Protein AF-A0A838FZT6-F1 (afdb_monomer)

pLDDT: mean 88.84, std 6.39, range [61.28, 96.31]

Structure (mmCIF, N/CA/C/O backbone):
data_AF-A0A838FZT6-F1
#
_entry.id   AF-A0A838FZT6-F1
#
loop_
_atom_site.group_PDB
_atom_site.id
_atom_site.type_symbol
_atom_site.label_atom_id
_atom_site.label_alt_id
_atom_site.label_comp_id
_atom_site.label_asym_id
_atom_site.label_en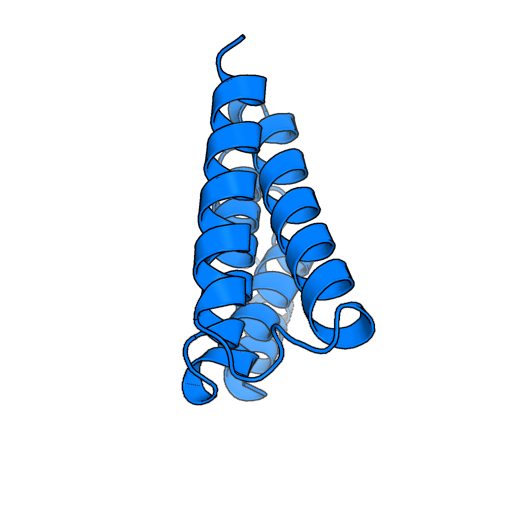tity_id
_atom_site.label_seq_id
_atom_site.pdbx_PDB_ins_code
_atom_site.Cartn_x
_atom_site.Cartn_y
_atom_site.Cartn_z
_atom_site.occupancy
_atom_site.B_iso_or_equiv
_atom_site.auth_seq_id
_atom_site.auth_comp_id
_atom_site.auth_asym_id
_atom_site.auth_atom_id
_atom_site.pdbx_PDB_model_num
ATOM 1 N N . MET A 1 1 ? -17.105 8.173 -11.235 1.00 61.41 1 MET A N 1
ATOM 2 C CA . MET A 1 1 ? -16.132 8.620 -12.259 1.00 61.41 1 MET A CA 1
ATOM 3 C C . MET A 1 1 ? -14.743 8.877 -11.673 1.00 61.41 1 MET A C 1
ATOM 5 O O . MET A 1 1 ? -13.808 8.256 -12.152 1.00 61.41 1 MET A O 1
ATOM 9 N N . ALA A 1 2 ? -14.594 9.664 -10.598 1.00 78.62 2 ALA A N 1
ATOM 10 C CA . ALA A 1 2 ? -13.277 9.983 -10.014 1.00 78.62 2 ALA A CA 1
ATOM 11 C C . ALA A 1 2 ? -12.403 8.764 -9.624 1.00 78.62 2 ALA A C 1
ATOM 13 O O . ALA A 1 2 ? -11.205 8.769 -9.875 1.00 78.62 2 ALA A O 1
ATOM 14 N N . ARG A 1 3 ? -12.995 7.688 -9.076 1.00 85.31 3 ARG A N 1
ATOM 15 C CA . ARG A 1 3 ?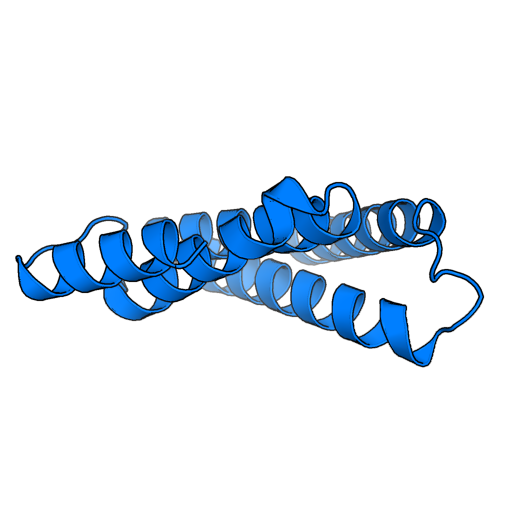 -12.256 6.470 -8.671 1.00 85.31 3 ARG A CA 1
ATOM 16 C C . ARG A 1 3 ? -11.615 5.722 -9.845 1.00 85.31 3 ARG A C 1
ATOM 18 O O . ARG A 1 3 ? -10.492 5.255 -9.728 1.00 85.31 3 ARG A O 1
ATOM 25 N N . TRP A 1 4 ? -12.312 5.644 -10.978 1.00 85.19 4 TRP A N 1
ATOM 26 C CA . TRP A 1 4 ? -11.771 5.036 -12.196 1.00 85.19 4 TRP A CA 1
ATOM 27 C C . TRP A 1 4 ? -10.640 5.879 -12.778 1.00 85.19 4 TRP A C 1
ATOM 29 O O . TRP A 1 4 ? -9.621 5.327 -13.166 1.00 85.19 4 TRP A O 1
ATOM 39 N N . GLY A 1 5 ? -10.778 7.211 -12.751 1.00 89.06 5 GLY A N 1
ATOM 40 C CA . GLY A 1 5 ? -9.690 8.118 -13.120 1.00 89.06 5 GLY A CA 1
ATOM 41 C C . GLY A 1 5 ? -8.437 7.895 -12.270 1.00 89.06 5 GLY A C 1
ATOM 42 O O . GLY A 1 5 ? -7.350 7.761 -12.818 1.00 89.06 5 GLY A O 1
ATOM 43 N N . ALA A 1 6 ? -8.590 7.759 -10.949 1.00 89.19 6 ALA A N 1
ATOM 44 C CA . ALA A 1 6 ? -7.474 7.471 -10.047 1.00 89.19 6 ALA A CA 1
ATOM 45 C C . ALA A 1 6 ? -6.808 6.111 -10.332 1.00 89.19 6 ALA A C 1
ATOM 47 O O . ALA A 1 6 ? -5.584 6.031 -10.338 1.00 89.19 6 ALA A O 1
ATOM 48 N N . LEU A 1 7 ? -7.589 5.063 -10.622 1.00 91.06 7 LEU A N 1
ATOM 49 C CA . LEU A 1 7 ? -7.043 3.759 -11.022 1.00 91.06 7 LEU A CA 1
ATOM 50 C C . LEU A 1 7 ? -6.281 3.821 -12.346 1.00 91.06 7 LEU A C 1
ATOM 52 O O . LEU A 1 7 ? -5.212 3.233 -12.453 1.00 91.06 7 LEU A O 1
ATOM 56 N N . VAL A 1 8 ? -6.800 4.544 -13.340 1.00 93.44 8 VAL A N 1
ATOM 57 C CA . VAL A 1 8 ? -6.114 4.729 -14.629 1.00 93.44 8 VAL A CA 1
ATOM 58 C C . VAL A 1 8 ? -4.802 5.487 -14.439 1.00 93.44 8 VAL A C 1
ATOM 60 O O . VAL A 1 8 ? -3.785 5.085 -14.996 1.00 93.44 8 VAL A O 1
ATOM 63 N N . VAL A 1 9 ? -4.799 6.541 -13.618 1.00 92.44 9 VAL A N 1
ATOM 64 C CA . VAL A 1 9 ? -3.574 7.279 -13.274 1.00 92.44 9 VAL A CA 1
ATOM 65 C C . VAL A 1 9 ? -2.574 6.370 -12.560 1.00 92.44 9 VAL A C 1
ATOM 67 O O . VAL A 1 9 ? -1.401 6.375 -12.917 1.00 92.44 9 VAL A O 1
ATOM 70 N N . ALA A 1 10 ? -3.025 5.551 -11.608 1.00 91.69 10 ALA A N 1
ATOM 71 C CA . ALA A 1 10 ? -2.164 4.593 -10.921 1.00 91.69 10 ALA A CA 1
ATOM 72 C C . ALA A 1 10 ? -1.592 3.535 -11.877 1.00 91.69 10 ALA A C 1
ATOM 74 O O . ALA A 1 10 ? -0.411 3.219 -11.788 1.00 91.69 10 ALA A O 1
ATOM 75 N N . ALA A 1 11 ? -2.389 3.034 -12.824 1.00 92.94 11 ALA A N 1
ATOM 76 C CA . ALA A 1 11 ? -1.929 2.086 -13.838 1.00 92.94 11 ALA A CA 1
ATOM 77 C C . ALA A 1 11 ? -0.898 2.709 -14.777 1.00 92.94 11 ALA A C 1
ATOM 79 O O . ALA A 1 11 ? 0.129 2.095 -15.045 1.00 92.94 11 ALA A O 1
ATOM 80 N N . ALA A 1 12 ? -1.134 3.941 -15.229 1.00 94.00 12 ALA A N 1
ATOM 81 C CA . ALA A 1 12 ? -0.176 4.668 -16.052 1.00 94.00 12 ALA A CA 1
ATOM 82 C C . ALA A 1 12 ? 1.133 4.947 -15.294 1.00 94.00 12 ALA A C 1
ATOM 84 O O . ALA A 1 12 ? 2.210 4.774 -15.857 1.00 94.00 12 ALA A O 1
ATOM 85 N N . ALA A 1 13 ? 1.047 5.338 -14.018 1.00 91.19 13 ALA A N 1
ATOM 86 C CA . ALA A 1 13 ? 2.213 5.578 -13.172 1.00 91.19 13 ALA A CA 1
ATOM 87 C C . ALA A 1 13 ? 3.003 4.290 -12.903 1.00 91.19 13 ALA A C 1
ATOM 89 O O . ALA A 1 13 ? 4.211 4.276 -13.112 1.00 91.19 13 ALA A O 1
ATOM 90 N N . GLY A 1 14 ? 2.331 3.203 -12.512 1.00 89.81 14 GLY A N 1
ATOM 91 C CA . GLY A 1 14 ? 2.967 1.901 -12.302 1.00 89.81 14 GLY A CA 1
ATOM 92 C C . GLY A 1 14 ? 3.638 1.385 -13.575 1.00 89.81 14 GLY A C 1
ATOM 93 O O . GLY A 1 14 ? 4.788 0.969 -13.539 1.00 89.81 14 GLY A O 1
ATOM 94 N N . LEU A 1 15 ? 2.984 1.520 -14.732 1.00 91.75 15 LEU A N 1
ATOM 95 C CA . LEU A 1 15 ? 3.585 1.153 -16.015 1.00 91.75 15 LEU A CA 1
ATOM 96 C C . LEU A 1 15 ? 4.819 2.006 -16.352 1.00 91.75 15 LEU A C 1
ATOM 98 O O . LEU A 1 15 ? 5.792 1.494 -16.900 1.00 91.75 15 LEU A O 1
ATOM 102 N N . ALA A 1 16 ? 4.789 3.306 -16.046 1.00 90.56 16 ALA A N 1
ATOM 103 C CA . ALA A 1 16 ? 5.936 4.189 -16.248 1.00 90.56 16 ALA A CA 1
ATOM 104 C C . ALA A 1 16 ? 7.116 3.823 -15.334 1.00 90.56 16 ALA A C 1
ATOM 106 O O . ALA A 1 16 ? 8.263 3.917 -15.766 1.00 90.56 16 ALA A O 1
ATOM 107 N N . ILE A 1 17 ? 6.828 3.384 -14.107 1.00 88.25 17 ILE A N 1
ATOM 108 C CA . ILE A 1 17 ? 7.817 2.892 -13.143 1.00 88.25 17 ILE A CA 1
ATOM 109 C C . ILE A 1 17 ? 8.459 1.596 -13.648 1.00 88.25 17 ILE A C 1
ATOM 111 O O . ILE A 1 17 ? 9.680 1.538 -13.758 1.00 88.25 17 ILE A O 1
ATOM 115 N N . GLU A 1 18 ? 7.656 0.612 -14.059 1.00 88.62 18 GLU A N 1
ATOM 116 C CA . GLU A 1 18 ? 8.163 -0.659 -14.600 1.00 88.62 18 GLU A CA 1
ATOM 117 C C . GLU A 1 18 ? 8.950 -0.486 -15.896 1.00 88.62 18 GLU A C 1
ATOM 119 O O . GLU A 1 18 ? 9.892 -1.214 -16.181 1.00 88.62 18 GLU A O 1
ATOM 124 N N . ARG A 1 19 ? 8.610 0.517 -16.704 1.00 87.62 19 ARG A N 1
ATOM 125 C CA . ARG A 1 19 ? 9.399 0.838 -17.897 1.00 87.62 19 ARG A CA 1
ATOM 126 C C . ARG A 1 19 ? 10.814 1.322 -17.557 1.00 87.62 19 ARG A C 1
ATOM 128 O O . ARG A 1 19 ? 11.694 1.238 -18.410 1.00 87.62 19 ARG A O 1
ATOM 135 N N . GLY A 1 20 ? 11.010 1.878 -16.363 1.00 83.75 20 GLY A N 1
ATOM 136 C CA . GLY A 1 20 ? 12.306 2.333 -15.866 1.00 83.75 20 GLY A CA 1
ATOM 137 C C . GLY A 1 20 ? 13.115 1.256 -15.143 1.00 83.75 20 GLY A C 1
ATOM 138 O O . GLY A 1 20 ? 14.257 1.536 -14.786 1.00 83.75 20 GLY A O 1
ATOM 139 N N . SER A 1 21 ? 12.549 0.068 -14.914 1.00 81.81 21 SER A N 1
ATOM 140 C CA . SER A 1 21 ? 13.230 -1.044 -14.252 1.00 81.81 21 SER A CA 1
ATOM 141 C C . SER A 1 21 ? 13.949 -1.942 -15.268 1.00 81.81 21 SER A C 1
ATOM 143 O O . SER A 1 21 ? 13.590 -2.013 -16.447 1.00 81.81 21 SER A O 1
ATOM 145 N N . ASP A 1 22 ? 14.969 -2.666 -14.805 1.00 79.31 22 ASP A N 1
ATOM 146 C CA . ASP A 1 22 ? 15.759 -3.576 -15.646 1.00 79.31 22 ASP A CA 1
ATOM 147 C C . ASP A 1 22 ? 14.945 -4.786 -16.160 1.00 79.31 22 ASP A C 1
ATOM 149 O O . ASP A 1 22 ? 15.390 -5.500 -17.057 1.00 79.31 22 ASP A O 1
ATOM 153 N N . SER A 1 23 ? 13.742 -5.023 -15.624 1.00 83.31 23 SER A N 1
ATOM 154 C CA . SER A 1 23 ? 12.907 -6.196 -15.911 1.00 83.31 23 SER A CA 1
ATOM 155 C C . SER A 1 23 ? 11.890 -5.991 -17.040 1.00 83.31 23 SER A C 1
ATOM 157 O O . SER A 1 23 ? 11.154 -6.923 -17.365 1.00 83.31 23 SER A O 1
ATOM 159 N N . TRP A 1 24 ? 11.841 -4.818 -17.685 1.00 87.06 24 TRP A N 1
ATOM 160 C CA . TRP A 1 24 ? 10.827 -4.486 -18.701 1.00 87.06 24 TRP A CA 1
ATOM 161 C C . TRP A 1 24 ? 10.688 -5.524 -19.835 1.00 87.06 24 TRP A C 1
ATOM 163 O O . TRP A 1 24 ? 9.581 -5.790 -20.316 1.00 87.06 24 TRP A O 1
ATOM 173 N N . SER A 1 25 ? 11.797 -6.141 -20.260 1.00 90.56 25 SER A N 1
ATOM 174 C CA . SER A 1 25 ? 11.814 -7.179 -21.304 1.00 90.56 25 SER A CA 1
ATOM 175 C C . SER A 1 25 ? 11.235 -8.527 -20.865 1.00 90.56 25 SER A C 1
ATOM 177 O O . SER A 1 25 ? 11.025 -9.399 -21.709 1.00 90.56 25 SER A O 1
ATOM 179 N N . GLU A 1 26 ? 10.947 -8.699 -19.577 1.00 91.88 26 GLU A N 1
ATOM 180 C CA . GLU A 1 26 ? 10.457 -9.934 -18.972 1.00 91.88 26 GLU A CA 1
ATOM 181 C C . GLU A 1 26 ? 9.096 -9.695 -18.296 1.00 91.88 26 GLU A C 1
ATOM 183 O O . GLU A 1 26 ? 9.018 -9.502 -17.082 1.00 91.88 26 GLU A O 1
ATOM 188 N N . PRO A 1 27 ? 7.979 -9.750 -19.053 1.00 91.19 27 PRO A N 1
ATOM 189 C CA . PRO A 1 27 ? 6.631 -9.515 -18.523 1.00 91.19 27 PRO A CA 1
ATOM 190 C C . PRO A 1 27 ? 6.256 -10.363 -17.314 1.00 91.19 27 PRO A C 1
ATOM 192 O O . PRO A 1 27 ? 5.459 -9.939 -16.483 1.00 91.19 27 PRO A O 1
ATOM 195 N N . VAL A 1 28 ? 6.841 -11.555 -17.196 1.00 94.12 28 VAL A N 1
ATOM 196 C CA . VAL A 1 28 ? 6.617 -12.448 -16.056 1.00 94.12 28 VAL A CA 1
ATOM 197 C C . VAL A 1 28 ? 7.084 -11.841 -14.727 1.00 94.12 28 VAL A C 1
ATOM 199 O O . VAL A 1 28 ? 6.549 -12.213 -13.687 1.00 94.12 28 VAL A O 1
ATOM 202 N N . LEU A 1 29 ? 8.034 -10.901 -14.756 1.00 88.69 29 LEU A N 1
ATOM 203 C CA . LEU A 1 29 ? 8.570 -10.244 -13.566 1.00 88.69 29 LEU A CA 1
ATOM 204 C C . LEU A 1 29 ? 7.769 -8.991 -13.191 1.00 88.69 29 LEU A C 1
ATOM 206 O O . LEU A 1 29 ? 7.412 -8.835 -12.028 1.00 88.69 29 LEU A O 1
ATOM 210 N N . TRP A 1 30 ? 7.435 -8.128 -14.157 1.00 90.69 30 TRP A N 1
ATOM 211 C CA . TRP A 1 30 ? 6.809 -6.831 -13.860 1.00 90.69 30 TRP A CA 1
ATOM 212 C C . TRP A 1 30 ? 5.272 -6.842 -13.863 1.00 90.69 30 TRP A C 1
ATOM 214 O O . TRP A 1 30 ? 4.645 -6.044 -13.168 1.00 90.69 30 TRP A O 1
ATOM 224 N N . VAL A 1 31 ? 4.614 -7.737 -14.618 1.00 93.88 31 VAL A N 1
ATOM 225 C CA . VAL A 1 31 ? 3.137 -7.776 -14.659 1.00 93.88 31 VAL A CA 1
ATOM 226 C C . VAL A 1 31 ? 2.539 -8.119 -13.289 1.00 93.88 31 VAL A C 1
ATOM 228 O O . VAL A 1 31 ? 1.610 -7.420 -12.874 1.00 93.88 31 VAL A O 1
ATOM 231 N N . PRO A 1 32 ? 3.022 -9.150 -12.562 1.00 93.31 32 PRO A N 1
ATOM 232 C CA . PRO A 1 32 ? 2.518 -9.431 -11.221 1.00 93.31 32 PRO A CA 1
ATOM 233 C C . PRO A 1 32 ? 2.732 -8.254 -10.264 1.00 93.31 32 PRO A C 1
ATOM 235 O O . PRO A 1 32 ? 1.820 -7.938 -9.500 1.00 93.31 32 PRO A O 1
ATOM 238 N N . ASP A 1 33 ? 3.883 -7.581 -10.352 1.00 89.62 33 ASP A N 1
ATOM 239 C CA . ASP A 1 33 ? 4.216 -6.427 -9.512 1.00 89.62 33 ASP A CA 1
ATOM 240 C C . ASP A 1 33 ? 3.217 -5.279 -9.716 1.00 89.62 33 ASP A C 1
ATOM 242 O O . ASP A 1 33 ? 2.555 -4.827 -8.773 1.00 89.62 33 ASP A O 1
ATOM 246 N N . LEU A 1 34 ? 2.979 -4.914 -10.980 1.00 92.62 34 LEU A N 1
ATOM 247 C CA . LEU A 1 34 ? 1.988 -3.911 -11.358 1.00 92.62 34 LEU A CA 1
ATOM 248 C C . LEU A 1 34 ? 0.578 -4.271 -10.864 1.00 92.62 34 LEU A C 1
ATOM 250 O O . LEU A 1 34 ? -0.147 -3.406 -10.361 1.00 92.62 34 LEU A O 1
ATOM 254 N N . VAL A 1 35 ? 0.169 -5.537 -10.997 1.00 96.00 35 VAL A N 1
ATOM 255 C CA . VAL A 1 35 ? -1.156 -5.990 -10.548 1.00 96.00 35 VAL A CA 1
ATOM 256 C C . VAL A 1 35 ? -1.304 -5.840 -9.037 1.00 96.00 35 VAL A C 1
ATOM 258 O O . VAL A 1 35 ? -2.340 -5.344 -8.589 1.00 96.00 35 VAL A O 1
ATOM 261 N N . VAL A 1 36 ? -0.296 -6.215 -8.246 1.00 93.75 36 VAL A N 1
ATOM 262 C CA . VAL A 1 36 ? -0.354 -6.077 -6.782 1.00 93.75 36 VAL A CA 1
ATOM 263 C C . VAL A 1 36 ? -0.489 -4.608 -6.381 1.00 93.75 36 VAL A C 1
ATOM 265 O O . VAL A 1 36 ? -1.400 -4.268 -5.616 1.00 93.75 36 VAL A O 1
ATOM 268 N N . GLY A 1 37 ? 0.328 -3.722 -6.957 1.00 93.38 37 GLY A N 1
ATOM 269 C CA . GLY A 1 37 ? 0.221 -2.282 -6.718 1.00 93.38 37 GLY A CA 1
ATOM 270 C C . GLY A 1 37 ? -1.176 -1.735 -7.047 1.00 93.38 37 GLY A C 1
ATOM 271 O O . GLY A 1 37 ? -1.769 -0.993 -6.256 1.00 93.38 37 GLY A O 1
ATOM 272 N N . LEU A 1 38 ? -1.768 -2.165 -8.165 1.00 95.88 38 LEU A N 1
ATOM 273 C CA . LEU A 1 38 ? -3.123 -1.763 -8.560 1.00 95.88 38 LEU A CA 1
ATOM 274 C C . LEU A 1 38 ? -4.219 -2.305 -7.646 1.00 95.88 38 LEU A C 1
ATOM 276 O O . LEU A 1 38 ? -5.186 -1.589 -7.371 1.00 95.88 38 LEU A O 1
ATOM 280 N N . VAL A 1 39 ? -4.079 -3.533 -7.149 1.00 96.31 39 VAL A N 1
ATOM 281 C CA . VAL A 1 39 ? -5.014 -4.109 -6.173 1.00 96.31 39 VAL A CA 1
ATOM 282 C C . VAL A 1 39 ? -5.009 -3.28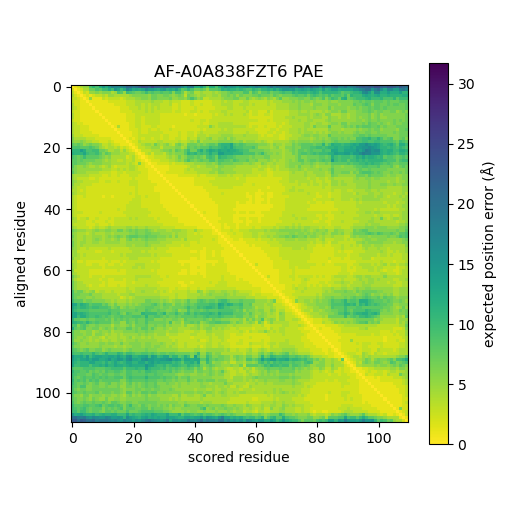8 -4.883 1.00 96.31 39 VAL A C 1
ATOM 284 O O . VAL A 1 39 ? -6.083 -2.964 -4.370 1.00 96.31 39 VAL A O 1
ATOM 287 N N . LEU A 1 40 ? -3.835 -2.877 -4.394 1.00 95.19 40 LEU A N 1
ATOM 288 C CA . LEU A 1 40 ? -3.715 -2.032 -3.200 1.00 95.19 40 LEU A CA 1
ATOM 289 C C . LEU A 1 40 ? -4.361 -0.652 -3.406 1.00 95.19 40 LEU A C 1
ATOM 291 O O . LEU A 1 40 ? -5.127 -0.194 -2.550 1.00 95.19 40 LEU A O 1
ATOM 295 N N . VAL A 1 41 ? -4.142 -0.015 -4.563 1.00 95.88 41 VAL A N 1
ATOM 296 C CA . VAL A 1 41 ? -4.814 1.252 -4.917 1.00 95.88 41 VAL A CA 1
ATOM 297 C C . VAL A 1 41 ? -6.330 1.066 -5.019 1.00 95.88 41 VAL A C 1
ATOM 299 O O . VAL A 1 41 ? -7.094 1.875 -4.487 1.00 95.88 41 VAL A O 1
ATOM 302 N N . GLY A 1 42 ? -6.793 -0.004 -5.664 1.00 95.12 42 GLY A N 1
ATOM 303 C CA . GLY A 1 42 ? -8.217 -0.317 -5.777 1.00 95.12 42 GLY A CA 1
ATOM 304 C C . GLY A 1 42 ? -8.871 -0.494 -4.410 1.00 95.12 42 GLY A C 1
ATOM 305 O O . GLY A 1 42 ? -9.896 0.133 -4.131 1.00 95.12 42 GLY A O 1
ATOM 306 N N . ALA A 1 43 ? -8.243 -1.272 -3.530 1.00 94.50 43 ALA A N 1
ATOM 307 C CA . ALA A 1 43 ? -8.701 -1.467 -2.161 1.00 94.50 43 ALA A CA 1
ATOM 308 C C . ALA A 1 43 ? -8.744 -0.142 -1.379 1.00 94.50 43 ALA A C 1
ATOM 310 O O . ALA A 1 43 ? -9.758 0.143 -0.736 1.00 94.50 43 ALA A O 1
ATOM 311 N N . CYS A 1 44 ? -7.707 0.699 -1.495 1.00 94.56 44 CYS A N 1
ATOM 312 C CA . CYS A 1 44 ? -7.674 2.048 -0.918 1.00 94.56 44 CYS A CA 1
ATOM 313 C C . CYS A 1 44 ? -8.914 2.852 -1.342 1.00 94.56 44 CYS A C 1
ATOM 315 O O . CYS A 1 44 ? -9.686 3.319 -0.504 1.00 94.56 44 CYS A O 1
ATOM 317 N N . LEU A 1 45 ? -9.190 2.924 -2.646 1.00 95.06 45 LEU A N 1
ATOM 318 C CA . LEU A 1 45 ? -10.328 3.674 -3.187 1.00 95.06 45 LEU A CA 1
ATOM 319 C C . LEU A 1 45 ? -11.696 3.113 -2.762 1.00 95.06 45 LEU A C 1
ATOM 321 O O . LEU A 1 45 ? -12.659 3.880 -2.636 1.00 95.06 45 LEU A O 1
ATOM 325 N N . VAL A 1 46 ? -11.803 1.796 -2.552 1.00 95.06 46 VAL A N 1
ATOM 326 C CA . VAL A 1 46 ? -13.034 1.136 -2.087 1.00 95.06 46 VAL A CA 1
ATOM 327 C C . VAL A 1 46 ? -13.364 1.542 -0.653 1.00 95.06 46 VAL A C 1
ATOM 329 O O . VAL A 1 46 ? -14.521 1.876 -0.366 1.00 95.06 46 VAL A O 1
ATOM 332 N N . VAL A 1 47 ? -12.370 1.546 0.240 1.00 93.69 47 VAL A N 1
ATOM 333 C CA . VAL A 1 47 ? -12.588 1.821 1.670 1.00 93.69 47 VAL A CA 1
ATOM 334 C C . VAL A 1 47 ? -12.430 3.297 2.047 1.00 93.69 47 VAL A C 1
ATOM 336 O O . VAL A 1 47 ? -12.852 3.668 3.142 1.00 93.69 47 VAL A O 1
ATOM 339 N N . TRP A 1 48 ? -11.936 4.150 1.139 1.00 91.50 48 TRP A N 1
ATOM 340 C CA . TRP A 1 48 ? -11.618 5.575 1.352 1.00 91.50 48 TRP A CA 1
ATOM 341 C C . TRP A 1 48 ? -12.635 6.359 2.185 1.00 91.50 48 TRP A C 1
ATOM 343 O O . TRP A 1 48 ? -12.272 7.090 3.101 1.00 91.50 48 TRP A O 1
ATOM 353 N N . THR A 1 49 ? -13.928 6.207 1.893 1.00 92.50 49 THR A N 1
ATOM 354 C CA . THR A 1 49 ? -14.987 6.981 2.563 1.00 92.50 49 THR A CA 1
ATOM 355 C C . THR A 1 49 ? -15.467 6.361 3.871 1.00 92.50 49 THR A C 1
ATOM 357 O O . THR A 1 49 ? -16.125 7.038 4.651 1.00 92.50 49 THR A O 1
ATOM 360 N N . ARG A 1 50 ? -15.212 5.067 4.093 1.00 92.56 50 ARG A N 1
ATOM 361 C CA . ARG A 1 50 ? -15.725 4.320 5.254 1.00 92.56 50 ARG A CA 1
ATOM 362 C C . ARG A 1 50 ? -14.661 4.083 6.320 1.00 92.56 50 ARG A C 1
ATOM 364 O O . ARG A 1 50 ? -15.001 3.990 7.492 1.00 92.56 50 ARG A O 1
ATOM 371 N N . GLN A 1 51 ? -13.399 3.962 5.916 1.00 92.44 51 GLN A N 1
ATOM 372 C CA . GLN A 1 51 ? -12.269 3.636 6.783 1.00 92.44 51 GLN A CA 1
ATOM 373 C C . GLN A 1 51 ? -11.036 4.439 6.333 1.00 92.44 51 GLN A C 1
ATOM 375 O O . GLN A 1 51 ? -10.129 3.879 5.717 1.00 92.44 51 GLN A O 1
ATOM 380 N N . PRO A 1 52 ? -10.987 5.761 6.595 1.00 91.25 52 PRO A N 1
ATOM 381 C CA . PRO A 1 52 ? -9.922 6.630 6.086 1.00 91.25 52 PRO A CA 1
ATOM 382 C C . PRO A 1 52 ? -8.530 6.227 6.598 1.00 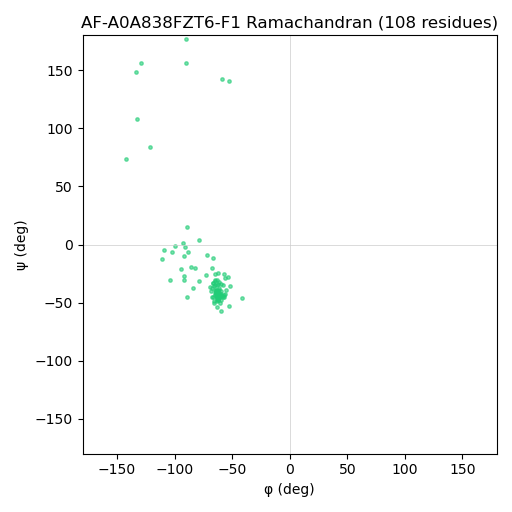91.25 52 PRO A C 1
ATOM 384 O O . PRO A 1 52 ? -7.553 6.345 5.869 1.00 91.25 52 PRO A O 1
ATOM 387 N N . ALA A 1 53 ? -8.443 5.687 7.817 1.00 91.62 53 ALA A N 1
ATOM 388 C CA . ALA A 1 53 ? -7.207 5.150 8.382 1.00 91.62 53 ALA A CA 1
ATOM 389 C C . ALA A 1 53 ? -6.676 3.943 7.586 1.00 91.62 53 ALA A C 1
ATOM 391 O O . ALA A 1 53 ? -5.549 3.966 7.098 1.00 91.62 53 ALA A O 1
ATOM 392 N N . THR A 1 54 ? -7.511 2.920 7.384 1.00 92.19 54 THR A N 1
ATOM 393 C CA . THR A 1 54 ? -7.173 1.741 6.569 1.00 92.19 54 THR A CA 1
ATOM 394 C C . THR A 1 54 ? -6.893 2.121 5.117 1.00 92.19 54 THR A C 1
ATOM 396 O O . THR A 1 54 ? -5.969 1.594 4.505 1.00 92.19 54 THR A O 1
ATOM 399 N N . SER A 1 55 ? -7.642 3.083 4.577 1.00 92.88 55 SER A N 1
ATOM 400 C CA . SER A 1 55 ? -7.400 3.632 3.245 1.00 92.88 55 SER A CA 1
ATOM 401 C C . SER A 1 55 ? -6.017 4.267 3.125 1.00 92.88 55 SER A C 1
ATOM 403 O O . SER A 1 55 ? -5.329 4.030 2.137 1.00 92.88 55 SER A O 1
ATOM 405 N N . ALA A 1 56 ? -5.598 5.055 4.118 1.00 92.94 56 ALA A N 1
ATOM 406 C CA . ALA A 1 56 ? -4.273 5.662 4.126 1.00 92.94 56 ALA A CA 1
ATOM 407 C C . ALA A 1 56 ? -3.174 4.591 4.160 1.00 92.94 56 ALA A C 1
ATOM 409 O O . ALA A 1 56 ? -2.226 4.678 3.385 1.00 92.94 56 ALA A O 1
ATOM 410 N N . LEU A 1 57 ? -3.330 3.546 4.980 1.00 92.88 57 LEU A N 1
ATOM 411 C CA . LEU A 1 57 ? -2.380 2.429 5.037 1.00 92.88 57 LEU A CA 1
ATOM 412 C C . LEU A 1 57 ? -2.319 1.637 3.720 1.00 92.88 57 LEU A C 1
ATOM 414 O O . LEU A 1 57 ? -1.228 1.296 3.280 1.00 92.88 57 LEU A O 1
ATOM 418 N N . LEU A 1 58 ? -3.451 1.412 3.045 1.00 94.50 58 LEU A N 1
ATOM 419 C CA . LEU A 1 58 ? -3.485 0.797 1.709 1.00 94.50 58 LEU A CA 1
ATOM 420 C C . LEU A 1 58 ? -2.784 1.663 0.653 1.00 94.50 58 LEU A C 1
ATOM 422 O O . LEU A 1 58 ? -2.049 1.143 -0.183 1.00 94.50 58 LEU A O 1
ATOM 426 N N . GLY A 1 59 ? -2.982 2.983 0.700 1.00 93.81 59 GLY A N 1
ATOM 427 C CA . GLY A 1 59 ? -2.285 3.924 -0.178 1.00 93.81 59 GLY A CA 1
ATOM 428 C C . GLY A 1 59 ? -0.775 3.957 0.074 1.00 93.81 59 GLY A C 1
ATOM 429 O O . GLY A 1 59 ? 0.003 3.940 -0.877 1.00 93.81 59 GLY A O 1
ATOM 430 N N . LEU A 1 60 ? -0.358 3.941 1.343 1.00 93.69 60 LEU A N 1
ATOM 431 C CA . LEU A 1 60 ? 1.053 3.835 1.723 1.00 93.69 60 LEU A CA 1
ATOM 432 C C . LEU A 1 60 ? 1.653 2.497 1.287 1.00 93.69 60 LEU A C 1
ATOM 434 O O . LEU A 1 60 ? 2.780 2.484 0.805 1.00 93.69 60 LEU A O 1
ATOM 438 N N . ALA A 1 61 ? 0.908 1.393 1.412 1.00 93.12 61 ALA A N 1
ATOM 439 C CA . ALA A 1 61 ? 1.355 0.077 0.965 1.00 93.12 61 ALA A CA 1
ATOM 440 C C . ALA A 1 61 ? 1.585 0.075 -0.550 1.00 93.12 61 ALA A C 1
ATOM 442 O O . ALA A 1 61 ? 2.637 -0.362 -0.997 1.00 93.12 61 ALA A O 1
ATOM 443 N N . ALA A 1 62 ? 0.647 0.632 -1.327 1.00 93.81 62 ALA A N 1
ATOM 444 C CA . ALA A 1 62 ? 0.794 0.772 -2.775 1.00 93.81 62 ALA A CA 1
ATOM 445 C C . ALA A 1 62 ? 2.001 1.645 -3.155 1.00 93.81 62 ALA A C 1
ATOM 447 O O . ALA A 1 62 ? 2.769 1.290 -4.043 1.00 93.81 62 ALA A O 1
ATOM 448 N N . GLY A 1 63 ? 2.188 2.779 -2.471 1.00 91.69 63 GLY A N 1
ATOM 449 C CA . GLY A 1 63 ? 3.331 3.660 -2.706 1.00 91.69 63 GLY A CA 1
ATOM 450 C C . GLY A 1 63 ? 4.666 2.990 -2.380 1.00 91.69 63 GLY A C 1
ATOM 451 O O . GLY A 1 63 ? 5.597 3.069 -3.175 1.00 91.69 63 GLY A O 1
ATOM 452 N N . ALA A 1 64 ? 4.750 2.296 -1.243 1.00 91.31 64 ALA A N 1
ATOM 453 C CA . ALA A 1 64 ? 5.940 1.547 -0.847 1.00 91.31 64 ALA A CA 1
ATOM 454 C C . ALA A 1 64 ? 6.227 0.372 -1.794 1.00 91.31 64 ALA A C 1
ATOM 456 O O . ALA A 1 64 ? 7.391 0.090 -2.060 1.00 91.31 64 ALA A O 1
ATOM 457 N N . TRP A 1 65 ? 5.182 -0.275 -2.322 1.00 91.31 65 TRP A N 1
ATOM 458 C CA . TRP A 1 65 ? 5.298 -1.343 -3.314 1.00 91.31 65 TRP A CA 1
ATOM 459 C C . TRP A 1 65 ? 6.009 -0.843 -4.577 1.00 91.31 65 TRP A C 1
ATOM 461 O O . TRP A 1 65 ? 7.097 -1.314 -4.889 1.00 91.31 65 TRP A O 1
ATOM 471 N N . PHE A 1 66 ? 5.476 0.204 -5.220 1.00 90.31 66 PHE A N 1
ATOM 472 C CA . PHE A 1 66 ? 6.088 0.793 -6.419 1.00 90.31 66 PHE A CA 1
ATOM 473 C C . PHE A 1 66 ? 7.455 1.444 -6.161 1.00 90.31 66 PHE A C 1
ATOM 475 O O . PHE A 1 66 ? 8.310 1.488 -7.043 1.00 90.31 66 PHE A O 1
ATOM 482 N N . LEU A 1 67 ? 7.683 1.973 -4.955 1.00 88.50 67 LEU A N 1
ATOM 483 C CA . LEU A 1 67 ? 8.993 2.504 -4.584 1.00 88.50 67 LEU A CA 1
ATOM 484 C C . LEU A 1 67 ? 10.048 1.390 -4.504 1.00 88.50 67 LEU A C 1
ATOM 486 O O . LEU A 1 67 ? 11.203 1.632 -4.848 1.00 88.50 67 LEU A O 1
ATOM 490 N N . GLY A 1 68 ? 9.651 0.184 -4.091 1.00 85.31 68 GLY A N 1
ATOM 491 C CA . GLY A 1 68 ? 10.514 -0.995 -4.058 1.00 85.31 68 GLY A CA 1
ATOM 492 C C . GLY A 1 68 ? 11.014 -1.416 -5.439 1.00 85.31 68 GLY A C 1
ATOM 493 O O . GLY A 1 68 ? 12.168 -1.828 -5.550 1.00 85.31 68 GLY A O 1
ATOM 494 N N . THR A 1 69 ? 10.209 -1.248 -6.495 1.00 84.81 69 THR A N 1
ATOM 495 C CA . THR A 1 69 ? 10.644 -1.541 -7.870 1.00 84.81 69 THR A CA 1
ATOM 496 C C . THR A 1 69 ? 11.636 -0.493 -8.408 1.00 84.81 69 THR A C 1
ATOM 498 O O . THR A 1 69 ? 12.502 -0.833 -9.211 1.00 84.81 69 THR A O 1
ATOM 501 N N . LEU A 1 70 ? 11.605 0.755 -7.915 1.00 82.88 70 LEU A N 1
ATOM 502 C CA . LEU A 1 70 ? 12.594 1.789 -8.273 1.00 82.88 70 LEU A CA 1
ATOM 503 C C . LEU A 1 70 ? 13.884 1.720 -7.451 1.00 82.88 70 LEU A C 1
ATOM 505 O O . LEU A 1 70 ? 14.964 2.027 -7.959 1.00 82.88 70 LEU A O 1
ATOM 509 N N . TRP A 1 71 ? 13.777 1.399 -6.163 1.00 82.50 71 TRP A N 1
ATOM 510 C CA . TRP A 1 71 ? 14.901 1.446 -5.240 1.00 82.50 71 TRP A CA 1
ATOM 511 C C . TRP A 1 71 ? 14.962 0.161 -4.412 1.00 82.50 71 TRP A C 1
ATOM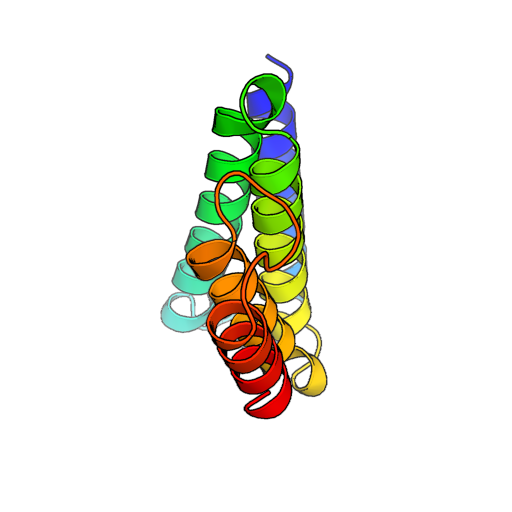 513 O O . TRP A 1 71 ? 14.179 0.002 -3.477 1.00 82.50 71 TRP A O 1
ATOM 523 N N . PRO A 1 72 ? 15.945 -0.723 -4.660 1.00 77.19 72 PRO A N 1
ATOM 524 C CA . PRO A 1 72 ? 16.082 -1.971 -3.908 1.00 77.19 72 PRO A CA 1
ATOM 525 C C . PRO A 1 72 ? 16.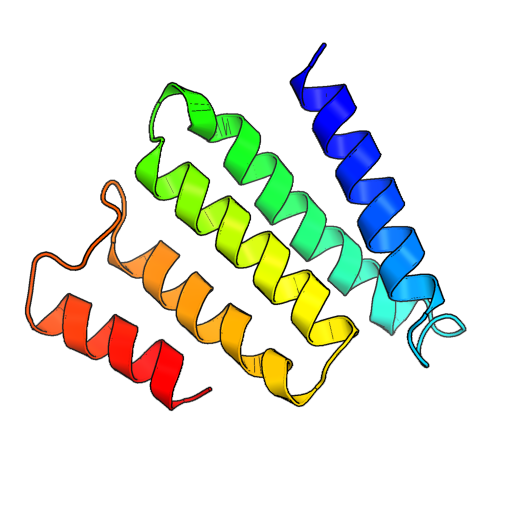201 -1.780 -2.388 1.00 77.19 72 PRO A C 1
ATOM 527 O O . PRO A 1 72 ? 15.760 -2.628 -1.623 1.00 77.19 72 PRO A O 1
ATOM 530 N N . ALA A 1 73 ? 16.738 -0.644 -1.925 1.00 75.81 73 ALA A N 1
ATOM 531 C CA . ALA A 1 73 ? 16.798 -0.314 -0.497 1.00 75.81 73 ALA A CA 1
ATOM 532 C C . ALA A 1 73 ? 15.411 -0.052 0.127 1.00 75.81 73 ALA A C 1
ATOM 534 O O . ALA A 1 73 ? 15.256 -0.136 1.340 1.00 75.81 73 ALA A O 1
ATOM 535 N N . ALA A 1 74 ? 14.402 0.261 -0.689 1.00 77.44 74 ALA A N 1
ATOM 536 C CA . ALA A 1 74 ? 13.008 0.413 -0.282 1.00 77.44 74 ALA A CA 1
ATOM 537 C C . ALA A 1 74 ? 12.209 -0.895 -0.400 1.00 77.44 74 ALA A C 1
ATOM 539 O O . ALA A 1 74 ? 11.036 -0.917 -0.019 1.00 77.44 74 ALA A O 1
ATOM 540 N N . LEU A 1 75 ? 12.827 -1.980 -0.889 1.00 72.06 75 LEU A N 1
ATOM 541 C CA . LEU A 1 75 ? 12.156 -3.255 -1.140 1.00 72.06 75 LEU A CA 1
ATOM 542 C C . LEU A 1 75 ? 11.488 -3.807 0.106 1.00 72.06 75 LEU A C 1
ATOM 544 O O . LEU A 1 75 ? 10.510 -4.513 -0.010 1.00 72.06 75 LEU A O 1
ATOM 548 N N . PHE A 1 76 ? 11.929 -3.464 1.303 1.00 78.00 76 PHE A N 1
ATOM 549 C CA . PHE A 1 76 ? 11.279 -3.997 2.483 1.00 78.00 76 PHE A CA 1
ATOM 550 C C . PHE A 1 76 ? 10.333 -3.016 3.187 1.00 78.00 76 PHE A C 1
ATOM 552 O O . PHE A 1 76 ? 9.559 -3.409 4.064 1.00 78.00 76 PHE A O 1
ATOM 559 N N . LEU A 1 77 ? 10.292 -1.750 2.757 1.00 82.19 77 LEU A N 1
ATOM 560 C CA . LEU A 1 77 ? 9.342 -0.776 3.300 1.00 82.19 77 LEU A CA 1
ATOM 561 C C . LEU A 1 77 ? 7.893 -1.229 3.091 1.00 82.19 77 LEU A C 1
ATOM 563 O O . LEU A 1 77 ? 7.048 -0.994 3.958 1.00 82.19 77 LEU A O 1
ATOM 567 N N . HIS A 1 78 ? 7.598 -1.917 1.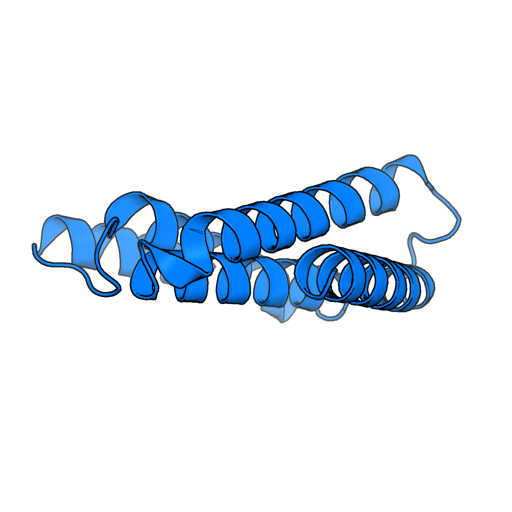983 1.00 82.44 78 HIS A N 1
ATOM 568 C CA . HIS A 1 78 ? 6.257 -2.446 1.747 1.00 82.44 78 HIS A CA 1
ATOM 569 C C . HIS A 1 78 ? 5.891 -3.558 2.739 1.00 82.44 78 HIS A C 1
ATOM 571 O O . HIS A 1 78 ? 4.734 -3.626 3.144 1.00 82.44 78 HIS A O 1
ATOM 577 N N . VAL A 1 79 ? 6.851 -4.373 3.200 1.00 85.00 79 VAL A N 1
ATOM 578 C CA . VAL A 1 79 ? 6.609 -5.425 4.204 1.00 85.00 79 VAL A CA 1
ATOM 579 C C . VAL A 1 79 ? 6.166 -4.795 5.520 1.00 85.00 79 VAL A C 1
ATOM 581 O O . VAL A 1 79 ? 5.119 -5.164 6.055 1.00 85.00 79 VAL A O 1
ATOM 584 N N . GLY A 1 80 ? 6.894 -3.780 5.994 1.00 87.69 80 GLY A N 1
ATOM 585 C CA . GLY A 1 80 ? 6.531 -3.049 7.208 1.00 87.69 80 GLY A CA 1
ATOM 586 C C . GLY A 1 80 ? 5.145 -2.411 7.117 1.00 87.69 80 GLY A C 1
ATOM 587 O O . GLY A 1 80 ? 4.332 -2.555 8.032 1.00 87.69 80 GLY A O 1
ATOM 588 N N . VAL A 1 81 ? 4.826 -1.776 5.983 1.00 89.19 81 VAL A N 1
ATOM 589 C CA . VAL A 1 81 ? 3.509 -1.153 5.780 1.00 89.19 81 VAL A CA 1
ATOM 590 C C . VAL A 1 81 ? 2.387 -2.193 5.651 1.00 89.19 81 VAL A C 1
ATOM 592 O O . VAL A 1 81 ? 1.300 -1.964 6.179 1.00 89.19 81 VAL A O 1
ATOM 595 N N . ILE A 1 82 ? 2.621 -3.347 5.017 1.00 89.31 82 ILE A N 1
ATOM 596 C CA . ILE A 1 82 ? 1.632 -4.434 4.926 1.00 89.31 82 ILE A CA 1
ATOM 597 C C . ILE A 1 82 ? 1.363 -5.033 6.308 1.00 89.31 82 ILE A C 1
ATOM 599 O O . ILE A 1 82 ? 0.204 -5.200 6.681 1.00 89.31 82 ILE A O 1
ATOM 603 N N . VAL A 1 83 ? 2.400 -5.302 7.106 1.00 91.31 83 VAL A N 1
ATOM 604 C CA . VAL A 1 83 ? 2.221 -5.774 8.489 1.00 91.31 83 VAL A CA 1
ATOM 605 C C . VAL A 1 83 ? 1.447 -4.739 9.307 1.00 91.31 83 VAL A C 1
ATOM 607 O O . VAL A 1 83 ? 0.491 -5.087 9.999 1.00 91.31 83 VAL A O 1
ATOM 610 N N . HIS A 1 84 ? 1.781 -3.455 9.165 1.00 91.44 84 HIS A N 1
ATOM 611 C CA . HIS A 1 84 ? 1.040 -2.364 9.797 1.00 91.44 84 HIS A CA 1
ATOM 612 C C . HIS A 1 84 ? -0.440 -2.362 9.383 1.00 91.44 84 HIS A C 1
ATOM 614 O O . HIS A 1 84 ? -1.328 -2.285 10.238 1.00 91.44 84 HIS A O 1
ATOM 620 N N . LEU A 1 85 ? -0.714 -2.535 8.090 1.00 91.44 85 LEU A N 1
ATOM 621 C CA . LEU A 1 85 ? -2.061 -2.639 7.542 1.00 91.44 85 LEU A CA 1
ATOM 622 C C . LEU A 1 85 ? -2.824 -3.864 8.054 1.00 91.44 85 LEU A C 1
ATOM 624 O O . LEU A 1 85 ? -4.031 -3.762 8.210 1.00 91.44 85 LEU A O 1
ATOM 628 N N . LEU A 1 86 ? -2.177 -5.003 8.301 1.00 91.19 86 LEU A N 1
ATOM 629 C CA . LEU A 1 86 ? -2.850 -6.223 8.769 1.00 91.19 86 LEU A CA 1
ATOM 630 C C . LEU A 1 86 ? -3.167 -6.187 10.267 1.00 91.19 86 LEU A C 1
ATOM 632 O O . LEU A 1 86 ? -4.156 -6.770 10.707 1.00 91.19 86 LEU A O 1
ATOM 636 N N . VAL A 1 87 ? -2.330 -5.502 11.042 1.00 92.75 87 VAL A N 1
ATOM 637 C CA . VAL A 1 87 ? -2.368 -5.533 12.509 1.00 92.75 87 VAL A CA 1
ATOM 638 C C . VAL A 1 87 ? -3.244 -4.426 13.096 1.00 92.75 87 VAL A C 1
ATOM 640 O O . VAL A 1 87 ? -3.838 -4.604 14.155 1.00 92.75 87 VAL A O 1
ATOM 643 N N . THR A 1 88 ? -3.347 -3.284 12.417 1.00 90.25 88 THR A N 1
ATOM 644 C CA . THR A 1 88 ? -4.064 -2.108 12.932 1.00 90.25 88 THR A CA 1
ATOM 645 C C . THR A 1 88 ? -5.498 -1.848 12.439 1.00 90.25 88 THR A C 1
ATOM 647 O O . THR A 1 88 ? -6.082 -0.891 12.955 1.00 90.25 88 THR A O 1
ATOM 650 N N . PRO A 1 89 ? -6.151 -2.620 11.534 1.00 82.19 89 PRO A N 1
ATOM 651 C CA . PRO A 1 89 ? -7.517 -2.309 11.118 1.00 82.19 89 PRO A CA 1
ATOM 652 C C . PRO A 1 89 ? -8.512 -2.280 12.287 1.00 82.19 89 PRO A C 1
ATOM 654 O O . PRO A 1 89 ? -8.445 -3.131 13.173 1.00 82.19 89 PRO A O 1
ATOM 657 N N . PRO A 1 90 ? -9.491 -1.353 12.286 1.00 81.50 90 PRO A N 1
ATOM 658 C CA . PRO A 1 90 ? -9.727 -0.268 11.320 1.00 81.50 90 PRO A CA 1
ATOM 659 C C . PRO A 1 90 ? -9.000 1.052 11.677 1.00 81.50 90 PRO A C 1
ATOM 661 O O . PRO A 1 90 ? -9.366 2.122 11.187 1.00 81.50 90 PRO A O 1
ATOM 664 N N . ALA A 1 91 ? -8.031 1.014 12.592 1.00 84.12 91 ALA A N 1
ATOM 665 C CA . ALA A 1 91 ? -7.244 2.160 13.036 1.00 84.12 91 ALA A CA 1
ATOM 666 C C . ALA A 1 91 ? -5.970 2.350 12.189 1.00 84.12 91 ALA A C 1
ATOM 668 O O . ALA A 1 91 ? -5.686 1.597 11.266 1.00 84.12 91 ALA A O 1
ATOM 669 N N . TRP A 1 92 ? -5.225 3.415 12.492 1.00 86.81 92 TRP A N 1
ATOM 670 C CA . TRP A 1 92 ? -3.953 3.750 11.839 1.00 86.81 92 TRP A CA 1
ATOM 671 C C . TRP A 1 92 ? -2.736 3.545 12.749 1.00 86.81 92 TRP A C 1
ATOM 673 O O . TRP A 1 92 ? -1.610 3.796 12.336 1.00 86.81 92 TRP A O 1
ATOM 683 N N . ARG A 1 93 ? -2.969 3.189 14.018 1.00 89.25 93 ARG A N 1
ATOM 684 C CA . ARG A 1 93 ? -1.929 2.958 15.022 1.00 89.25 93 ARG A CA 1
ATOM 685 C C . ARG A 1 93 ? -2.214 1.666 15.774 1.00 89.25 93 ARG A C 1
ATOM 687 O O . ARG A 1 93 ? -3.391 1.387 16.028 1.00 89.25 93 ARG A O 1
ATOM 694 N N . PRO A 1 94 ? -1.157 0.973 16.220 1.00 89.81 94 PRO A N 1
ATOM 695 C CA . PRO A 1 94 ? -1.255 -0.066 17.233 1.00 89.81 94 PRO A CA 1
ATOM 696 C C . PRO A 1 94 ? -1.972 0.423 18.494 1.00 89.81 94 PRO A C 1
ATOM 698 O O . PRO A 1 94 ? -1.762 1.552 18.948 1.00 89.81 94 PRO A O 1
ATOM 701 N N . ARG A 1 95 ? -2.804 -0.438 19.074 1.00 91.19 95 ARG A N 1
ATOM 702 C CA . ARG A 1 95 ? -3.542 -0.228 20.327 1.00 91.19 95 ARG A CA 1
ATOM 703 C C . ARG A 1 95 ? -3.041 -1.110 21.465 1.00 91.19 95 ARG A C 1
ATOM 705 O O . ARG A 1 95 ? -3.389 -0.859 22.616 1.00 91.19 95 ARG A O 1
ATOM 712 N N . SER A 1 96 ? -2.220 -2.112 21.162 1.00 92.62 96 SER A N 1
ATOM 713 C CA . SER A 1 96 ? -1.626 -3.015 22.144 1.00 92.62 96 SER A CA 1
ATOM 714 C C . SER A 1 96 ? -0.105 -3.130 21.969 1.00 92.62 96 SER A C 1
ATOM 716 O O . SER A 1 96 ? 0.413 -2.900 20.874 1.00 92.62 96 SER A O 1
ATOM 718 N N . PRO A 1 97 ? 0.644 -3.508 23.024 1.00 93.31 97 PRO A N 1
ATOM 719 C CA . PRO A 1 97 ? 2.077 -3.775 22.906 1.00 93.31 97 PRO A CA 1
ATOM 720 C C . PRO A 1 97 ? 2.392 -4.870 21.884 1.00 93.31 97 PRO A C 1
ATOM 722 O O . PRO A 1 97 ? 3.382 -4.761 21.171 1.00 93.31 97 PRO A O 1
ATOM 725 N N . LEU A 1 98 ? 1.529 -5.888 21.771 1.00 93.19 98 LEU A N 1
ATOM 726 C CA . LEU A 1 98 ? 1.672 -6.952 20.778 1.00 93.19 98 LEU A CA 1
ATOM 727 C C . LEU A 1 98 ? 1.566 -6.404 19.351 1.00 93.19 98 LEU A C 1
ATOM 729 O O . LEU A 1 98 ? 2.409 -6.720 18.515 1.00 93.19 98 LEU A O 1
ATOM 733 N N . GLU A 1 99 ? 0.576 -5.547 19.086 1.00 91.88 99 GLU A N 1
ATOM 734 C CA . GLU A 1 99 ? 0.444 -4.872 17.792 1.00 91.88 99 GLU A CA 1
ATOM 735 C C . GLU A 1 99 ? 1.666 -3.992 17.498 1.00 91.88 99 GLU A C 1
ATOM 737 O O . GLU A 1 99 ? 2.203 -4.037 16.395 1.00 91.88 99 GLU A O 1
ATOM 742 N N . THR A 1 100 ? 2.160 -3.241 18.487 1.00 92.56 100 THR A N 1
ATOM 743 C CA . THR A 1 100 ? 3.369 -2.417 18.333 1.00 92.56 100 THR A CA 1
ATOM 744 C C . THR A 1 100 ? 4.585 -3.274 18.000 1.00 92.56 100 THR A C 1
ATOM 746 O O . THR A 1 100 ? 5.313 -2.951 17.066 1.00 92.56 100 THR A O 1
ATOM 74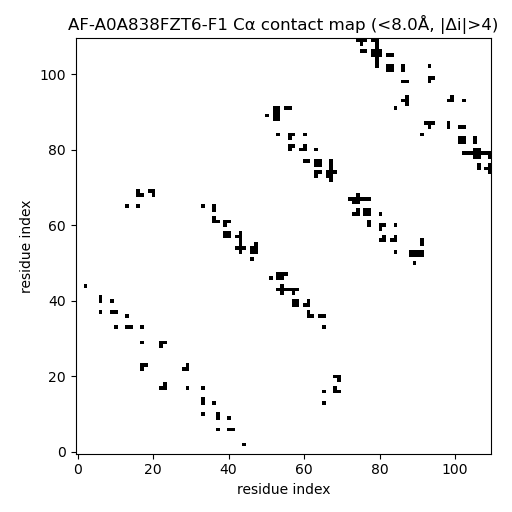9 N N . CYS A 1 101 ? 4.789 -4.383 18.715 1.00 93.06 101 CYS A N 1
ATOM 750 C CA . CYS A 1 101 ? 5.875 -5.317 18.434 1.00 93.06 101 CYS A CA 1
ATOM 751 C C . CYS A 1 101 ? 5.761 -5.905 17.027 1.00 93.06 101 CYS A C 1
ATOM 753 O O . CYS A 1 101 ? 6.768 -5.974 16.331 1.00 93.06 101 CYS A O 1
ATOM 755 N N . ALA A 1 102 ? 4.559 -6.282 16.584 1.00 91.19 102 ALA A N 1
ATOM 756 C CA . ALA A 1 102 ? 4.349 -6.803 15.237 1.00 91.19 102 ALA A CA 1
ATOM 757 C C . ALA A 1 102 ? 4.680 -5.753 14.163 1.00 91.19 102 ALA A C 1
ATOM 759 O O . ALA A 1 102 ? 5.400 -6.060 13.216 1.00 91.19 102 ALA A O 1
ATOM 760 N N . VAL A 1 103 ? 4.231 -4.504 14.335 1.00 90.06 103 VAL A N 1
ATOM 761 C CA . VAL A 1 103 ? 4.559 -3.405 13.412 1.00 90.06 103 VAL A CA 1
ATOM 762 C C . VAL A 1 103 ? 6.062 -3.129 13.387 1.00 90.06 103 VAL A C 1
ATOM 764 O O . VAL A 1 103 ? 6.649 -3.065 12.310 1.00 90.06 103 VAL A O 1
ATOM 767 N N . LEU A 1 104 ? 6.706 -3.015 14.552 1.00 91.31 104 LEU A N 1
ATOM 768 C CA . LEU A 1 104 ? 8.153 -2.795 14.638 1.00 91.31 104 LEU A CA 1
ATOM 769 C C . LEU A 1 104 ? 8.946 -3.955 14.031 1.00 91.31 104 LEU A C 1
ATOM 771 O O . LEU A 1 104 ? 9.915 -3.707 13.325 1.00 91.31 104 LEU A O 1
ATOM 775 N N . ALA A 1 105 ? 8.525 -5.201 14.254 1.00 87.94 105 ALA A N 1
ATOM 776 C CA . ALA A 1 105 ? 9.144 -6.368 13.635 1.00 87.94 105 ALA A CA 1
ATOM 777 C C . ALA A 1 105 ? 8.989 -6.341 12.109 1.00 87.94 105 ALA A C 1
ATOM 779 O O . ALA A 1 105 ? 9.950 -6.627 11.404 1.00 87.94 105 ALA A O 1
ATOM 780 N N . GLY A 1 106 ? 7.8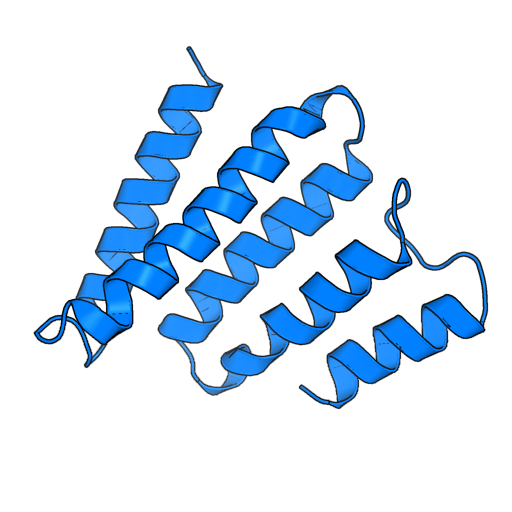26 -5.932 11.593 1.00 85.75 106 GLY A N 1
ATOM 781 C CA . GLY A 1 106 ? 7.604 -5.765 10.156 1.00 85.75 106 GLY A CA 1
ATOM 782 C C . GLY A 1 106 ? 8.525 -4.721 9.518 1.00 85.75 106 GLY A C 1
ATOM 783 O O . GLY A 1 106 ? 9.017 -4.947 8.419 1.00 85.75 106 GLY A O 1
ATOM 784 N N . TYR A 1 107 ? 8.784 -3.602 10.203 1.00 85.31 107 TYR A N 1
ATOM 785 C CA . TYR A 1 107 ? 9.728 -2.574 9.741 1.00 85.31 107 TYR A CA 1
ATOM 786 C C . TYR A 1 107 ? 11.202 -2.884 10.049 1.00 85.31 107 TYR A C 1
ATOM 788 O O . TYR A 1 107 ? 12.069 -2.265 9.451 1.00 85.31 107 TYR A O 1
ATOM 796 N N . GLY A 1 108 ? 11.500 -3.769 11.002 1.00 82.81 108 GLY A N 1
ATOM 797 C CA . GLY A 1 108 ? 12.869 -4.147 11.376 1.00 82.81 108 GLY A CA 1
ATOM 798 C C . GLY A 1 108 ? 13.386 -5.397 10.661 1.00 82.81 108 GLY A C 1
ATOM 799 O O . GLY A 1 108 ? 14.592 -5.597 10.576 1.00 82.81 108 GLY A O 1
ATOM 800 N N . ALA A 1 109 ? 12.485 -6.233 10.141 1.00 71.75 109 ALA A N 1
ATOM 801 C CA . ALA A 1 109 ? 12.800 -7.290 9.177 1.00 71.75 109 ALA A CA 1
ATOM 802 C C . ALA A 1 109 ? 12.976 -6.745 7.748 1.00 71.75 109 ALA A C 1
ATOM 804 O O . ALA A 1 109 ? 13.123 -7.526 6.806 1.00 71.75 109 ALA A O 1
ATOM 805 N N . ALA A 1 110 ? 12.906 -5.420 7.618 1.00 61.28 110 ALA A N 1
ATOM 806 C CA . ALA A 1 110 ? 12.991 -4.660 6.398 1.00 61.28 110 ALA A CA 1
ATOM 807 C C . ALA A 1 110 ? 14.318 -3.906 6.273 1.00 61.28 110 ALA A C 1
ATOM 809 O O . ALA A 1 110 ? 14.842 -3.476 7.321 1.00 61.28 110 ALA A O 1
#

Sequence (110 aa):
MARWGALVVAAAAGLAIERGSDSWSEPVLWVPDLVVGLVLVGACLVVWTRQPATSALLGLAAGAWFLGTLWPAALFLHVGVIVHLLVTPPAWRPRSPLETCAVLAGYGAA

Secondary structure (DSSP, 8-state):
-HHHHHHHHHHHHHHHHHHTSTTTT-HHHHHHHHHHHHHHHHHHHHHTTT-HHHHHHHHHHHHHHHHHHH-GGGTTHHHHHHHHHHHSTTSSS--SHHHHHHHHHHHH--

Mean predicted aligned error: 4.77 Å

Solvent-accessible surface area (backbone atoms only — not comparable to full-atom values): 5670 Å² total; per-residue (Å²): 112,70,67,60,53,52,50,52,52,49,50,53,50,46,52,55,53,44,66,73,32,95,48,58,91,40,59,85,63,46,50,60,53,47,49,52,33,49,51,29,45,50,52,14,66,71,34,41,90,82,31,53,40,41,16,50,35,27,42,49,24,22,52,28,43,57,42,20,69,77,33,74,90,35,50,28,52,22,50,14,35,46,39,37,49,72,65,18,66,75,42,79,56,62,89,45,73,66,39,42,51,48,30,50,47,26,49,65,79,67

Foldseek 3Di:
DVLVVQLVVLLVVLVVLCVPAPCVVPCVPSVVLSVVLSVLSNVLSVCCVPQVLLSVLSPQLSVLSSVCRVDVVSVQVNQLSVQQSVLAPSHNDDPDPVSVVSSVCSVVVD

Radius of gyration: 14.66 Å; Cα contacts (8 Å, |Δi|>4): 134; chains: 1; bounding box: 33×22×44 Å